Protein AF-A0A4Y9T9T8-F1 (afdb_monomer_lite)

Radius of gyration: 18.53 Å; chains: 1; bounding box: 33×31×55 Å

Foldseek 3Di:
DDWDQDDDVNHGFFIWDWDDDPNHTDTHTDDTDDCPVVVVPPPDDDPPPPPDPPPPPDDDD

Structure (mmCIF, N/CA/C/O backbone):
data_AF-A0A4Y9T9T8-F1
#
_entry.id   AF-A0A4Y9T9T8-F1
#
loop_
_atom_site.group_PDB
_atom_site.id
_atom_site.type_symbol
_atom_site.label_atom_id
_atom_site.label_alt_id
_atom_site.label_comp_id
_atom_site.label_asym_id
_atom_site.label_entity_id
_atom_site.label_seq_id
_atom_site.pdbx_PDB_ins_code
_atom_site.Cartn_x
_atom_site.Cartn_y
_atom_site.Cartn_z
_atom_site.occupancy
_atom_site.B_iso_or_equiv
_atom_site.auth_seq_id
_atom_site.auth_comp_id
_atom_site.auth_asym_id
_atom_site.auth_atom_id
_atom_site.pdbx_PDB_model_num
ATOM 1 N N . PRO A 1 1 ? -5.789 -3.106 15.089 1.00 62.47 1 PRO A N 1
ATOM 2 C CA . PRO A 1 1 ? -5.350 -2.608 13.766 1.00 62.47 1 PRO A CA 1
ATOM 3 C C . PRO A 1 1 ? -5.352 -3.753 12.755 1.00 62.47 1 PRO A C 1
ATOM 5 O O . PRO A 1 1 ? -4.677 -4.753 12.983 1.00 62.47 1 PRO A O 1
ATOM 8 N N . ASP A 1 2 ? -6.133 -3.623 11.684 1.00 82.44 2 ASP A N 1
ATOM 9 C CA . ASP A 1 2 ? -6.135 -4.609 10.604 1.00 82.44 2 ASP A CA 1
ATOM 10 C C . ASP A 1 2 ? -4.954 -4.316 9.675 1.00 82.44 2 ASP A C 1
ATOM 12 O O . ASP A 1 2 ? -4.955 -3.329 8.932 1.00 82.44 2 ASP A O 1
ATOM 16 N N . ILE A 1 3 ? -3.917 -5.148 9.781 1.00 90.00 3 ILE A N 1
ATOM 17 C CA . ILE A 1 3 ? -2.713 -5.060 8.954 1.00 90.00 3 ILE A CA 1
ATOM 18 C C . ILE A 1 3 ? -2.990 -5.747 7.613 1.00 90.00 3 ILE A C 1
ATOM 20 O O . ILE A 1 3 ? -3.429 -6.895 7.559 1.00 90.00 3 ILE A O 1
ATOM 24 N N . VAL A 1 4 ? -2.703 -5.045 6.522 1.00 93.88 4 VAL A N 1
ATOM 25 C CA . VAL A 1 4 ? -2.841 -5.501 5.138 1.00 93.88 4 VAL A CA 1
ATOM 26 C C . VAL A 1 4 ? -1.463 -5.713 4.540 1.00 93.88 4 VAL A C 1
ATOM 28 O O . VAL A 1 4 ? -0.647 -4.796 4.512 1.00 93.88 4 VAL A O 1
ATOM 31 N N . CYS A 1 5 ? -1.226 -6.894 3.978 1.00 94.00 5 CYS A N 1
ATOM 32 C CA . CYS A 1 5 ? -0.064 -7.134 3.128 1.00 94.00 5 CYS A CA 1
ATOM 33 C C . CYS A 1 5 ? -0.434 -6.836 1.674 1.00 94.00 5 CYS A C 1
ATOM 35 O O . CYS A 1 5 ? -1.121 -7.633 1.029 1.00 94.00 5 CYS A O 1
ATOM 37 N N . ALA A 1 6 ? 0.016 -5.695 1.156 1.00 93.81 6 ALA A N 1
ATOM 38 C CA . ALA A 1 6 ? -0.226 -5.318 -0.228 1.00 93.81 6 ALA A CA 1
ATOM 39 C C . ALA A 1 6 ? 0.677 -6.120 -1.171 1.00 93.81 6 ALA A C 1
ATOM 41 O O . ALA A 1 6 ? 1.855 -6.369 -0.889 1.00 93.81 6 ALA A O 1
ATOM 42 N N . ARG A 1 7 ? 0.105 -6.524 -2.308 1.00 94.31 7 ARG A N 1
ATOM 43 C CA . ARG A 1 7 ? 0.773 -7.336 -3.324 1.00 94.31 7 ARG A CA 1
ATOM 44 C C . ARG A 1 7 ? 0.635 -6.692 -4.697 1.00 94.31 7 ARG A C 1
ATOM 46 O O . ARG A 1 7 ? -0.437 -6.197 -5.027 1.00 94.31 7 ARG A O 1
ATOM 53 N N . VAL A 1 8 ? 1.689 -6.774 -5.501 1.00 90.81 8 VAL A N 1
ATOM 54 C CA . VAL A 1 8 ? 1.683 -6.434 -6.932 1.00 90.81 8 VAL A CA 1
ATOM 55 C C . VAL A 1 8 ? 1.960 -7.722 -7.694 1.00 90.81 8 VAL A C 1
ATOM 57 O O . VAL A 1 8 ? 2.939 -8.408 -7.410 1.00 90.81 8 VAL A O 1
ATOM 60 N N . ASP A 1 9 ? 1.050 -8.123 -8.580 1.00 91.00 9 ASP A N 1
ATOM 61 C CA . ASP A 1 9 ? 1.127 -9.389 -9.329 1.00 91.00 9 ASP A CA 1
ATOM 62 C C . ASP A 1 9 ? 1.367 -10.637 -8.455 1.00 91.00 9 ASP A C 1
ATOM 64 O O . ASP A 1 9 ? 2.049 -11.586 -8.855 1.00 91.00 9 ASP A O 1
ATOM 68 N N . GLY A 1 10 ? 0.811 -10.621 -7.238 1.00 90.81 10 GLY A N 1
ATOM 69 C CA . GLY A 1 10 ? 0.949 -11.682 -6.235 1.00 90.81 10 GLY A CA 1
ATOM 70 C C . GLY A 1 10 ? 2.176 -11.557 -5.325 1.00 90.81 10 GLY A C 1
ATOM 71 O O . GLY A 1 10 ? 2.222 -12.233 -4.291 1.00 90.81 10 GLY A O 1
ATOM 72 N N . VAL A 1 11 ? 3.119 -10.667 -5.646 1.00 91.06 11 VAL A N 1
ATOM 73 C CA . VAL A 1 11 ? 4.358 -10.450 -4.891 1.00 91.06 11 VAL A CA 1
ATOM 74 C C . VAL A 1 11 ? 4.125 -9.425 -3.776 1.00 91.06 11 VAL A C 1
ATOM 76 O O . VAL A 1 11 ? 3.664 -8.324 -4.071 1.00 91.06 11 VAL A O 1
ATOM 79 N N . PRO A 1 12 ? 4.412 -9.741 -2.500 1.00 93.19 12 PRO A N 1
ATOM 80 C CA . PRO A 1 12 ? 4.271 -8.788 -1.403 1.00 93.19 12 PRO A CA 1
ATOM 81 C C . PRO A 1 12 ? 5.264 -7.629 -1.539 1.00 93.19 12 PRO A C 1
ATOM 83 O O . PRO A 1 12 ? 6.457 -7.838 -1.758 1.00 93.19 12 PRO A O 1
ATOM 86 N N . VAL A 1 13 ? 4.759 -6.405 -1.398 1.00 94.94 13 VAL A N 1
ATOM 87 C CA . VAL A 1 13 ? 5.550 -5.175 -1.572 1.00 94.94 13 VAL A CA 1
ATOM 88 C C . VAL A 1 13 ? 5.555 -4.280 -0.338 1.00 94.94 13 VAL A C 1
ATOM 90 O O . VAL A 1 13 ? 6.522 -3.555 -0.135 1.00 94.94 13 VAL A O 1
ATOM 93 N N . MET A 1 14 ? 4.515 -4.319 0.500 1.00 95.88 14 MET A N 1
ATOM 94 C CA . MET A 1 14 ? 4.444 -3.495 1.712 1.00 95.88 14 MET A CA 1
ATOM 95 C C . MET A 1 14 ? 3.414 -4.008 2.722 1.00 95.88 14 MET A C 1
ATOM 97 O O . MET A 1 14 ? 2.465 -4.708 2.351 1.00 95.88 14 MET A O 1
ATOM 101 N N . SER A 1 15 ? 3.596 -3.618 3.984 1.00 96.31 15 SER A N 1
ATOM 102 C CA . SER A 1 15 ? 2.612 -3.762 5.058 1.00 96.31 15 SER A CA 1
ATOM 103 C C . SER A 1 15 ? 1.938 -2.416 5.334 1.00 96.31 15 SER A C 1
ATOM 105 O O . SER A 1 15 ? 2.589 -1.369 5.416 1.00 96.31 15 SER A O 1
ATOM 107 N N . CYS A 1 16 ? 0.613 -2.440 5.452 1.00 96.19 16 CYS A N 1
ATOM 108 C CA . CYS A 1 16 ? -0.203 -1.246 5.622 1.00 96.19 16 CYS A CA 1
ATOM 109 C C . CYS A 1 16 ? -1.247 -1.423 6.721 1.00 96.19 16 CYS A C 1
ATOM 111 O O . CYS A 1 16 ? -1.670 -2.536 7.008 1.00 96.19 16 CYS A O 1
ATOM 113 N N . GLU A 1 17 ? -1.743 -0.321 7.268 1.00 96.25 17 GLU A N 1
ATOM 114 C CA . GLU A 1 17 ? -2.962 -0.299 8.082 1.00 96.25 17 GLU A CA 1
ATOM 115 C C . GLU A 1 17 ? -4.105 0.363 7.312 1.00 96.25 17 GLU A C 1
ATOM 117 O O . GLU A 1 17 ? -3.899 1.359 6.611 1.00 96.25 17 GLU A O 1
ATOM 122 N N . TYR A 1 18 ? -5.322 -0.167 7.465 1.00 95.00 18 TYR A N 1
ATOM 123 C CA . TYR A 1 18 ? -6.518 0.501 6.957 1.00 95.00 18 TYR A CA 1
ATOM 124 C C . TYR A 1 18 ? -6.765 1.829 7.670 1.00 95.00 18 TYR A C 1
ATOM 126 O O . TYR A 1 18 ? -6.707 1.923 8.896 1.00 95.00 18 TYR A O 1
ATOM 134 N N . GLY A 1 19 ? -7.113 2.849 6.891 1.00 93.38 19 GLY A N 1
ATOM 135 C CA . GLY A 1 19 ? -7.463 4.157 7.410 1.00 93.38 19 GLY A CA 1
ATOM 136 C C . GLY A 1 19 ? -8.244 5.000 6.413 1.00 93.38 19 GLY A C 1
ATOM 137 O O . GLY A 1 19 ? -8.835 4.516 5.442 1.00 93.38 19 GLY A O 1
ATOM 138 N N . SER A 1 20 ? -8.251 6.301 6.677 1.00 94.88 20 SER A N 1
ATOM 139 C CA . SER A 1 20 ? -8.855 7.285 5.791 1.00 94.88 20 SER A CA 1
ATOM 140 C C . SER A 1 20 ? -8.064 8.585 5.802 1.00 94.88 20 SER A C 1
ATOM 142 O O . SER A 1 20 ? -7.451 8.938 6.808 1.00 94.88 20 SER A O 1
ATOM 144 N N . GLN A 1 21 ? -8.088 9.291 4.677 1.00 93.94 21 GLN A N 1
ATOM 145 C CA . GLN A 1 21 ? -7.516 10.622 4.527 1.00 93.94 21 GLN A CA 1
ATOM 146 C C . GLN A 1 21 ? -8.512 11.479 3.745 1.00 93.94 21 GLN A C 1
ATOM 148 O O . GLN A 1 21 ? -8.949 11.089 2.664 1.00 93.94 21 GLN A O 1
ATOM 153 N N . ASN A 1 22 ? -8.912 12.625 4.303 1.00 95.19 22 ASN A N 1
ATOM 154 C CA . ASN A 1 22 ? -9.895 13.539 3.700 1.00 95.19 22 ASN A CA 1
ATOM 155 C C . ASN A 1 22 ? -11.209 12.846 3.281 1.00 95.19 22 ASN A C 1
ATOM 157 O O . ASN A 1 22 ? -11.744 13.101 2.206 1.00 95.19 22 ASN A O 1
ATOM 161 N N . GLY A 1 23 ? -11.707 11.922 4.109 1.00 95.50 23 GLY A N 1
ATOM 162 C CA . GLY A 1 23 ? -12.937 11.166 3.837 1.00 95.50 23 GLY A CA 1
ATOM 163 C C . GLY A 1 23 ? -12.795 10.049 2.796 1.00 95.50 23 GLY A C 1
ATOM 164 O O . GLY A 1 23 ? -13.744 9.301 2.572 1.00 95.50 23 GLY A O 1
ATOM 165 N N . MET A 1 24 ? -11.617 9.884 2.191 1.00 97.12 24 MET A N 1
ATOM 166 C CA . MET A 1 24 ? -11.325 8.796 1.262 1.00 97.12 24 MET A CA 1
ATOM 167 C C . MET A 1 24 ? -10.655 7.636 1.989 1.00 97.12 24 MET A C 1
ATOM 169 O O . MET A 1 24 ? -9.863 7.838 2.910 1.00 97.12 24 MET A O 1
ATOM 173 N N . ARG A 1 25 ? -10.954 6.406 1.560 1.00 94.62 25 ARG A N 1
ATOM 174 C CA . ARG A 1 25 ? -10.274 5.207 2.066 1.00 94.62 25 ARG A CA 1
ATOM 175 C C . ARG A 1 25 ? -8.799 5.269 1.687 1.00 94.62 25 ARG A C 1
ATOM 177 O O . ARG A 1 25 ? -8.473 5.508 0.529 1.00 94.62 25 ARG A O 1
ATOM 184 N N . ALA A 1 26 ? -7.935 5.035 2.664 1.00 95.00 26 ALA A N 1
ATOM 185 C CA . ALA A 1 26 ? -6.494 5.110 2.497 1.00 95.00 26 ALA A CA 1
ATOM 186 C C . ALA A 1 26 ? -5.807 3.957 3.232 1.00 95.00 26 ALA A C 1
ATOM 188 O O . ALA A 1 26 ? -6.357 3.376 4.169 1.00 95.00 26 ALA A O 1
ATOM 189 N N . LEU A 1 27 ? -4.591 3.642 2.798 1.00 95.06 27 LEU A N 1
ATOM 190 C CA . LEU A 1 27 ? -3.707 2.696 3.464 1.00 95.06 27 LEU A CA 1
ATOM 191 C C . LEU A 1 27 ? -2.490 3.457 3.988 1.00 95.06 27 LEU A C 1
ATOM 193 O O . LEU A 1 27 ? -1.791 4.109 3.214 1.00 95.06 27 LEU A O 1
ATOM 197 N N . LEU A 1 28 ? -2.244 3.377 5.296 1.00 94.94 28 LEU A N 1
ATOM 198 C CA . LEU A 1 28 ? -1.032 3.919 5.902 1.00 94.94 28 LEU A CA 1
ATOM 199 C C . LEU A 1 28 ? 0.080 2.880 5.797 1.00 94.94 28 LEU A C 1
ATOM 201 O O . LEU A 1 28 ? -0.014 1.822 6.415 1.00 94.94 28 LEU A O 1
ATOM 205 N N . VAL A 1 29 ? 1.133 3.196 5.050 1.00 95.38 29 VAL A N 1
ATOM 206 C CA . VAL A 1 29 ? 2.302 2.323 4.896 1.00 95.38 29 VAL A CA 1
ATOM 207 C C . VAL A 1 29 ? 3.095 2.278 6.203 1.00 95.38 29 VAL A C 1
ATOM 209 O O . VAL A 1 29 ? 3.402 3.322 6.780 1.00 95.38 29 VAL A O 1
ATOM 212 N N . LYS A 1 30 ? 3.429 1.069 6.664 1.00 95.69 30 LYS A N 1
ATOM 213 C CA . LYS A 1 30 ? 4.284 0.834 7.837 1.00 95.69 30 LYS A CA 1
ATOM 214 C C . LYS A 1 30 ? 5.673 0.380 7.429 1.00 95.69 30 LYS A C 1
ATOM 216 O O . LYS A 1 30 ? 6.654 0.933 7.912 1.00 95.69 30 LYS A O 1
ATOM 221 N N . GLU A 1 31 ? 5.748 -0.590 6.524 1.00 95.00 31 GLU A N 1
ATOM 222 C CA . GLU A 1 31 ? 7.013 -1.158 6.067 1.00 95.00 31 GLU A CA 1
ATOM 223 C C . GLU A 1 31 ? 6.961 -1.424 4.565 1.00 95.00 31 GLU A C 1
ATOM 225 O O . GLU A 1 31 ? 5.946 -1.878 4.031 1.00 95.00 31 GLU A O 1
ATOM 230 N N . LEU A 1 32 ? 8.077 -1.165 3.887 1.00 94.38 32 LEU A N 1
ATOM 231 C CA . LEU A 1 32 ? 8.290 -1.549 2.498 1.00 94.38 32 LEU A CA 1
ATOM 232 C C . LEU A 1 32 ? 9.153 -2.805 2.461 1.00 94.38 32 LEU A C 1
ATOM 234 O O . LEU A 1 32 ? 10.144 -2.911 3.183 1.00 94.38 32 LEU A O 1
ATOM 238 N N . VAL A 1 33 ? 8.793 -3.745 1.595 1.00 92.38 33 VAL A N 1
ATOM 239 C CA . VAL A 1 33 ? 9.647 -4.888 1.287 1.00 92.38 33 VAL A CA 1
ATOM 240 C C . VAL A 1 33 ? 10.683 -4.413 0.276 1.00 92.38 33 VAL A C 1
ATOM 242 O O . VAL A 1 33 ? 10.318 -3.914 -0.788 1.00 92.38 33 VAL A O 1
ATOM 245 N N . ASP A 1 34 ? 11.968 -4.568 0.590 1.00 87.00 34 ASP A N 1
ATOM 246 C CA . ASP A 1 34 ? 13.041 -4.288 -0.363 1.00 87.00 34 ASP A CA 1
ATOM 247 C C . ASP A 1 34 ? 13.219 -5.467 -1.329 1.00 87.00 34 ASP A C 1
ATOM 249 O O . ASP A 1 34 ? 13.388 -6.619 -0.926 1.00 87.00 34 ASP A O 1
ATOM 253 N N . HIS A 1 35 ? 13.157 -5.174 -2.627 1.00 80.44 35 HIS A N 1
ATOM 254 C CA . HIS A 1 35 ? 13.296 -6.156 -3.703 1.00 80.44 35 HIS A CA 1
ATOM 255 C C . HIS A 1 35 ? 14.681 -6.095 -4.361 1.00 80.44 35 HIS A C 1
ATOM 257 O O . HIS A 1 35 ? 14.978 -6.931 -5.216 1.00 80.44 35 HIS A O 1
ATOM 263 N N . SER A 1 36 ? 15.554 -5.169 -3.944 1.00 76.56 36 SER A N 1
ATOM 264 C CA . SER A 1 36 ? 16.927 -5.043 -4.452 1.00 76.56 36 SER A CA 1
ATOM 265 C C . SER A 1 36 ? 17.733 -6.336 -4.260 1.00 76.56 36 SER A C 1
ATOM 267 O O . SER A 1 36 ? 18.458 -6.764 -5.156 1.00 76.56 36 SER A O 1
ATOM 269 N N . LEU A 1 37 ? 17.514 -7.027 -3.137 1.00 61.62 37 LEU A N 1
ATOM 270 C CA . LEU A 1 37 ? 18.159 -8.298 -2.792 1.00 61.62 37 LEU A CA 1
ATOM 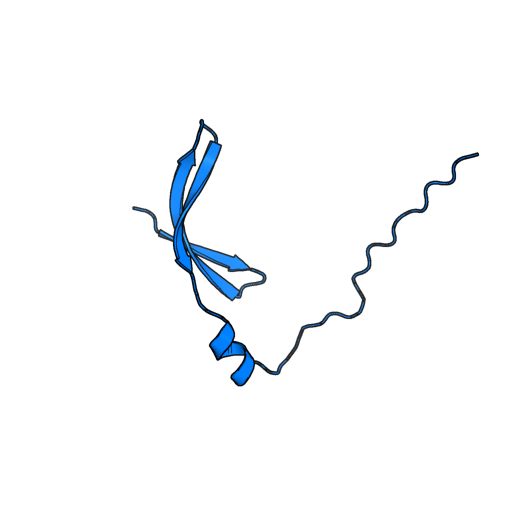271 C C . LEU A 1 37 ? 17.554 -9.507 -3.530 1.00 61.62 37 LEU A C 1
ATOM 273 O O . LEU A 1 37 ? 18.194 -10.551 -3.640 1.00 61.62 37 LEU A O 1
ATOM 277 N N . SER A 1 38 ? 16.336 -9.374 -4.067 1.00 56.84 38 SER A N 1
ATOM 278 C CA . SER A 1 38 ? 15.616 -10.450 -4.768 1.00 56.84 38 SER A CA 1
ATOM 279 C C . SER A 1 38 ? 16.029 -10.584 -6.240 1.00 56.84 38 SER A C 1
ATOM 281 O O . SER A 1 38 ? 15.958 -11.674 -6.812 1.00 56.84 38 SER A O 1
ATOM 283 N N . LEU A 1 39 ? 16.555 -9.512 -6.848 1.00 56.09 39 LEU A N 1
ATOM 284 C CA . LEU A 1 39 ? 17.134 -9.544 -8.201 1.00 56.09 39 LEU A CA 1
ATOM 285 C C . LEU A 1 39 ? 18.336 -10.497 -8.321 1.00 56.09 39 LEU A C 1
ATOM 287 O O . LEU A 1 39 ? 18.638 -10.947 -9.423 1.00 56.09 39 LEU A O 1
ATOM 291 N N . ALA A 1 40 ? 18.988 -10.845 -7.207 1.00 53.22 40 ALA A N 1
ATOM 292 C CA . ALA A 1 40 ? 20.055 -11.843 -7.190 1.00 53.22 40 ALA A CA 1
ATOM 293 C C . ALA A 1 40 ? 19.541 -13.299 -7.244 1.00 53.22 40 ALA A C 1
ATOM 295 O O . ALA A 1 40 ? 20.302 -14.183 -7.631 1.00 53.22 40 ALA A O 1
ATOM 296 N N . SER A 1 41 ? 18.269 -13.555 -6.902 1.00 54.31 41 SER A N 1
ATOM 297 C CA . SER A 1 41 ? 17.737 -14.920 -6.717 1.00 54.31 41 SER A CA 1
ATOM 298 C C . SER A 1 41 ? 16.460 -15.249 -7.501 1.00 54.31 41 SER A C 1
ATOM 300 O O . SER A 1 41 ? 16.043 -16.404 -7.490 1.00 54.31 41 SER A O 1
ATOM 302 N N . SER A 1 42 ? 15.830 -14.297 -8.200 1.00 51.84 42 SER A N 1
ATOM 303 C CA . SER A 1 42 ? 14.592 -14.546 -8.961 1.00 51.84 42 SER A CA 1
ATOM 304 C C . SER A 1 42 ? 14.762 -14.280 -10.459 1.00 51.84 42 SER A C 1
ATOM 306 O O . SER A 1 42 ? 14.151 -13.394 -11.056 1.00 51.84 42 SER A O 1
ATOM 308 N N . SER A 1 43 ? 15.620 -15.079 -11.086 1.00 56.50 43 SER A N 1
ATOM 309 C CA . SER A 1 43 ? 15.836 -15.136 -12.531 1.00 56.50 43 SER A CA 1
ATOM 310 C C . SER A 1 43 ? 14.907 -16.147 -13.216 1.00 56.50 43 SER A C 1
ATOM 312 O O . SER A 1 43 ? 15.366 -16.986 -13.984 1.00 56.50 43 SER A O 1
ATOM 314 N N . THR A 1 44 ? 13.586 -16.074 -13.004 1.00 58.59 44 THR A N 1
ATOM 315 C CA . THR A 1 44 ? 12.664 -16.866 -13.845 1.00 58.59 44 THR A CA 1
ATOM 316 C C . THR A 1 44 ? 11.299 -16.209 -14.045 1.00 58.59 44 THR A C 1
ATOM 318 O O . THR A 1 44 ? 10.404 -16.350 -13.222 1.00 58.59 44 THR A O 1
ATOM 321 N N . SER A 1 45 ? 11.145 -15.585 -15.224 1.00 62.03 45 SER A N 1
ATOM 322 C CA . SER A 1 45 ? 9.887 -15.189 -15.887 1.00 62.03 45 SER A CA 1
ATOM 323 C C . SER A 1 45 ? 9.108 -14.055 -15.193 1.00 62.03 45 SER A C 1
ATOM 325 O O . SER A 1 45 ? 8.706 -14.160 -14.043 1.00 62.03 45 SER A O 1
ATOM 327 N N . ARG A 1 46 ? 8.847 -12.906 -15.829 1.00 59.69 46 ARG A N 1
ATOM 328 C CA . ARG A 1 46 ? 7.659 -12.718 -16.688 1.00 59.69 46 ARG A CA 1
ATOM 329 C C . ARG A 1 46 ? 7.694 -11.358 -17.421 1.00 59.69 46 ARG A C 1
ATOM 331 O O . ARG A 1 46 ? 6.752 -10.574 -17.338 1.00 59.69 46 ARG A O 1
ATOM 338 N N . PHE A 1 47 ? 8.742 -11.060 -18.187 1.00 59.62 47 PHE A N 1
ATOM 339 C CA . PHE A 1 47 ? 8.584 -10.051 -19.243 1.00 59.62 47 PHE A CA 1
ATOM 340 C C . PHE A 1 47 ? 7.663 -10.644 -20.316 1.00 59.62 47 PHE A C 1
ATOM 342 O O . PHE A 1 47 ? 8.122 -11.350 -21.212 1.00 59.62 47 PHE A O 1
ATOM 349 N N . VAL A 1 48 ? 6.351 -10.407 -20.219 1.00 63.44 48 VAL A N 1
ATOM 350 C CA . VAL A 1 48 ? 5.428 -10.732 -21.313 1.00 63.44 48 VAL A CA 1
ATOM 351 C C . VAL A 1 48 ? 5.644 -9.684 -22.402 1.00 63.44 48 VAL A C 1
ATOM 353 O O . VAL A 1 48 ? 4.998 -8.638 -22.435 1.00 63.44 48 VAL A O 1
ATOM 356 N N . LYS A 1 49 ? 6.607 -9.946 -23.288 1.00 56.94 49 LYS A N 1
ATOM 357 C CA . LYS A 1 49 ? 6.813 -9.164 -24.507 1.00 56.94 49 LYS A CA 1
ATOM 358 C C . LYS A 1 49 ? 5.593 -9.373 -25.412 1.00 56.94 49 LYS A C 1
ATOM 360 O O . LYS A 1 49 ? 5.544 -10.347 -26.151 1.00 56.94 49 LYS A O 1
ATOM 365 N N . GLY A 1 50 ? 4.589 -8.499 -25.301 1.00 56.25 50 GLY A N 1
ATOM 366 C CA . GLY A 1 50 ? 3.377 -8.584 -26.124 1.00 56.25 50 GLY A CA 1
ATOM 367 C C . GLY A 1 50 ? 2.144 -7.814 -25.643 1.00 56.25 50 GLY A C 1
ATOM 368 O O . GLY A 1 50 ? 1.226 -7.645 -26.435 1.00 56.25 50 GLY A O 1
ATOM 369 N N . HIS A 1 51 ? 2.091 -7.305 -24.406 1.00 53.34 51 HIS A N 1
ATOM 370 C CA . HIS A 1 51 ? 0.928 -6.529 -23.948 1.00 53.34 51 HIS A CA 1
ATOM 371 C C . HIS A 1 51 ? 1.059 -5.040 -24.307 1.00 53.34 51 HIS A C 1
ATOM 373 O O . HIS A 1 51 ? 1.154 -4.172 -23.442 1.00 53.34 51 HIS A O 1
ATOM 379 N N . VAL A 1 52 ? 1.111 -4.745 -25.606 1.00 60.34 52 VAL A N 1
ATOM 380 C CA . VAL A 1 52 ? 0.853 -3.396 -26.115 1.00 60.34 52 VAL A CA 1
ATOM 381 C C . VAL A 1 52 ? -0.637 -3.370 -26.425 1.00 60.34 52 VAL A C 1
ATOM 383 O O . VAL A 1 52 ? -1.071 -3.997 -27.389 1.00 60.34 52 VAL A O 1
ATOM 386 N N . SER A 1 53 ? -1.442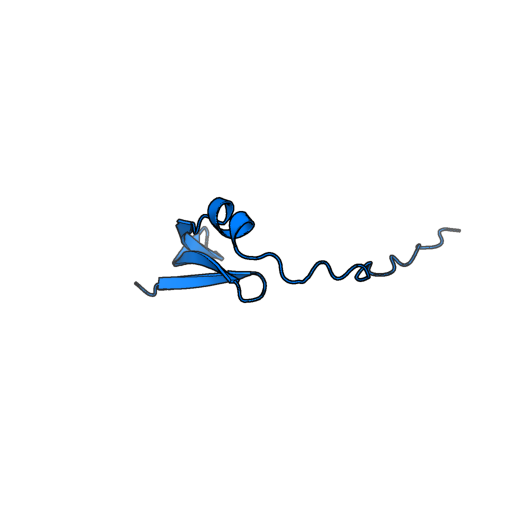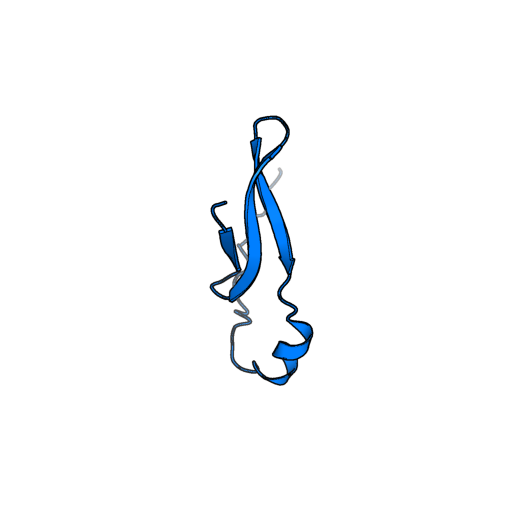 -2.710 -25.589 1.00 56.75 53 SER A N 1
ATOM 387 C CA . SER A 1 53 ? -2.816 -2.386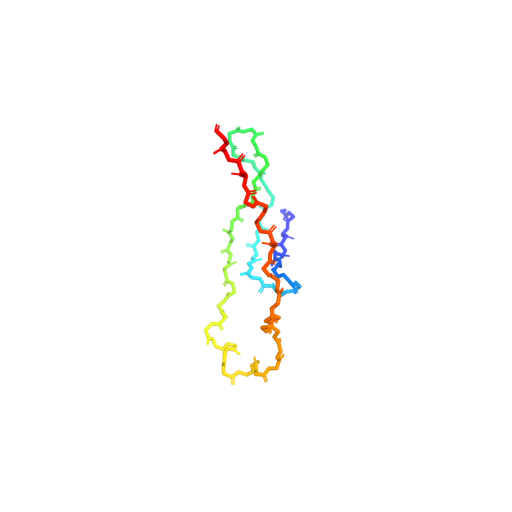 -25.977 1.00 56.75 53 SER A CA 1
ATOM 388 C C . SER A 1 53 ? -2.724 -1.634 -27.298 1.00 56.75 53 SER A C 1
ATOM 390 O O . SER A 1 53 ? -2.068 -0.595 -27.356 1.00 56.75 53 SER A O 1
ATOM 392 N N . THR A 1 54 ? -3.306 -2.176 -28.367 1.00 57.97 54 THR A N 1
ATOM 393 C CA . THR A 1 54 ? -3.377 -1.499 -29.661 1.00 57.97 54 THR A CA 1
ATOM 394 C C . THR A 1 54 ? -4.096 -0.175 -29.439 1.00 57.97 54 THR A C 1
ATOM 396 O O . THR A 1 54 ? -5.319 -0.153 -29.282 1.00 57.97 54 THR A O 1
ATOM 399 N N . ALA A 1 55 ? -3.338 0.917 -29.341 1.00 60.28 55 ALA A N 1
ATOM 400 C CA . ALA A 1 55 ? -3.900 2.250 -29.351 1.00 60.28 55 ALA A CA 1
ATOM 401 C C . ALA A 1 55 ? -4.686 2.360 -30.659 1.00 60.28 55 ALA A C 1
ATOM 403 O O . ALA A 1 55 ? -4.112 2.229 -31.738 1.00 60.28 55 ALA A O 1
ATOM 404 N N . LYS A 1 56 ? -6.012 2.498 -30.563 1.00 61.22 56 LYS A N 1
ATOM 405 C CA . LYS A 1 56 ? -6.810 2.909 -31.711 1.00 61.22 56 LYS A CA 1
ATOM 406 C C . LYS A 1 56 ? -6.339 4.314 -32.055 1.00 61.22 56 LYS A C 1
ATOM 408 O O . LYS A 1 56 ? -6.601 5.248 -31.302 1.00 61.22 56 LYS A O 1
ATOM 413 N N . GLU A 1 57 ? -5.589 4.421 -33.141 1.00 62.06 57 GLU A N 1
ATOM 414 C CA . GLU A 1 57 ? -5.349 5.679 -33.828 1.00 62.06 57 GLU A CA 1
ATOM 415 C C . GLU A 1 57 ? -6.725 6.268 -34.154 1.00 62.06 57 GLU A C 1
ATOM 417 O O . GLU A 1 57 ? -7.556 5.617 -34.791 1.00 62.06 57 GLU A O 1
ATOM 422 N N . SER A 1 58 ? -7.026 7.429 -33.575 1.00 61.44 58 SER A N 1
ATOM 423 C CA . SER A 1 58 ? -8.259 8.143 -33.876 1.00 61.44 58 SER A CA 1
ATOM 424 C C . SER A 1 58 ? -7.980 8.960 -35.129 1.00 61.44 58 SER A C 1
ATOM 426 O O . SER A 1 58 ? -7.258 9.952 -35.064 1.00 61.44 58 SER A O 1
ATOM 428 N N . ASP A 1 59 ? -8.510 8.481 -36.250 1.00 61.62 59 ASP A N 1
ATOM 429 C CA . ASP A 1 59 ? -8.556 9.173 -37.535 1.00 61.62 59 ASP A CA 1
ATOM 430 C C . ASP A 1 59 ? -9.290 10.509 -37.327 1.00 61.62 59 ASP A C 1
ATOM 432 O O . ASP A 1 59 ? -10.446 10.531 -36.893 1.00 61.62 59 ASP A O 1
ATOM 436 N N . HIS A 1 60 ? -8.582 11.620 -37.513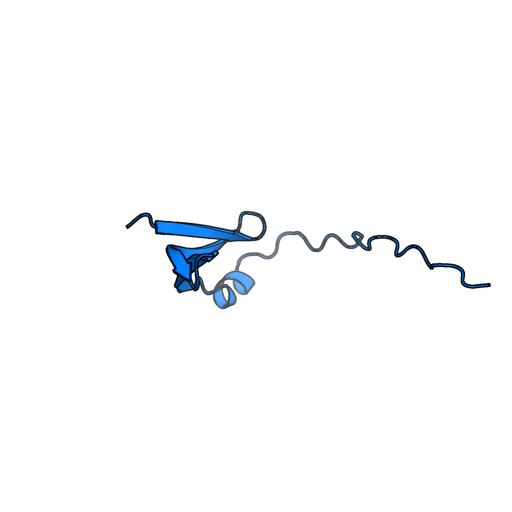 1.00 61.16 60 HIS A N 1
ATOM 437 C CA . HIS A 1 60 ? -9.156 12.961 -37.507 1.00 61.16 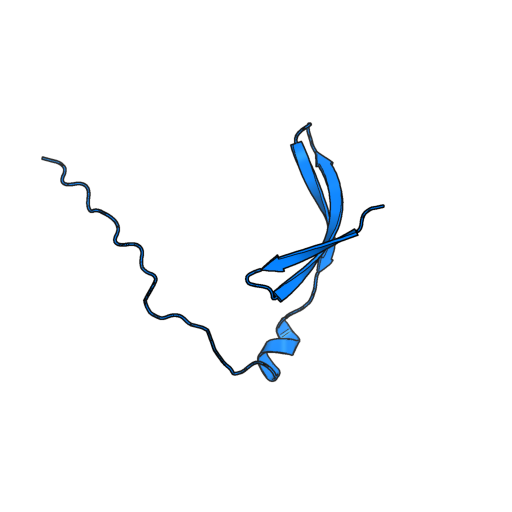60 HIS A CA 1
ATOM 438 C C . HIS A 1 60 ? -9.083 13.482 -38.946 1.00 61.16 60 HIS A C 1
ATOM 440 O O . HIS A 1 60 ? -8.003 13.863 -39.397 1.00 61.16 60 HIS A O 1
ATOM 446 N N . ASP A 1 61 ? -10.228 13.435 -39.633 1.00 54.75 61 ASP A N 1
ATOM 447 C CA . ASP A 1 61 ? -10.531 14.158 -40.883 1.00 54.75 61 ASP A CA 1
ATOM 448 C C . ASP A 1 61 ? -10.600 15.674 -40.612 1.00 54.75 61 ASP A C 1
ATOM 450 O O . ASP A 1 61 ? -11.260 16.063 -39.611 1.00 54.75 61 ASP A O 1
#

pLDDT: mean 78.14, std 17.42, range [51.84, 97.12]

Secondary structure (DSSP, 8-state):
--EEEEEETTEEEEEEEEEEETTEEEEEEEEEPP-TTGGGT--S----TT-----------

Sequence (61 aa):
PDIVCARVDGVPVMSCEYGSQNGMRALLVKELVDHSLSLASSSTSRFVKGHVSTAKESDHD

Organism: Pseudomonas fluorescens (NCBI:txid294)